Protein AF-A0A843JMD8-F1 (afdb_monomer_lite)

Radius of gyration: 11.75 Å; chains: 1; bounding box: 29×23×30 Å

pLDDT: mean 78.12, std 12.58, range [42.09, 92.19]

Foldseek 3Di:
DDDDDPDDPADQQDFQQVRQLVVCVVVVNPPVCSVVVVVVVCVVVVNPVRRRPGPNPDDD

Sequence (60 aa):
IGIAQQHISLDTELTVRQNLKHHAIMHKIPSKDIDRIIDEKASILGLEDYMDRKVMNLSG

Secondary structure (DSSP, 8-state):
-----SS----TTSBHHHHHHHHHHHTT--HHHHHHHHHHHHHHHT-GGGTTSBGGGS--

Structure (mmCIF, N/CA/C/O backbone):
data_AF-A0A843JMD8-F1
#
_entry.id   AF-A0A843JMD8-F1
#
loop_
_atom_site.group_PDB
_atom_site.id
_atom_site.type_symbol
_atom_site.label_atom_id
_atom_site.label_alt_id
_atom_site.label_comp_id
_atom_site.label_asym_id
_atom_site.label_entity_id
_atom_site.label_seq_id
_atom_site.pdbx_PDB_ins_code
_atom_site.Cartn_x
_atom_site.C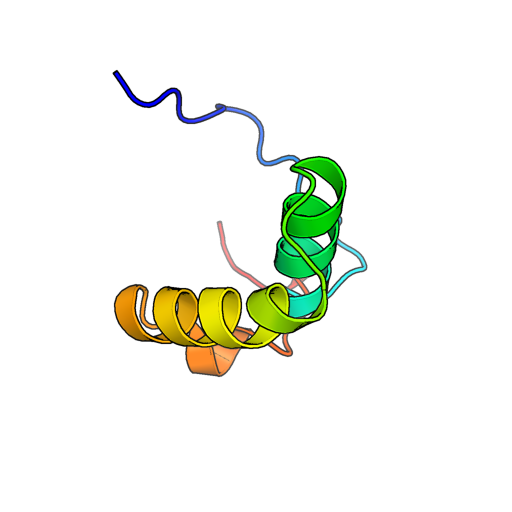artn_y
_atom_site.Cartn_z
_atom_site.occupancy
_atom_site.B_iso_or_equiv
_atom_site.auth_seq_id
_atom_site.auth_comp_id
_atom_site.auth_asym_id
_atom_site.auth_atom_id
_atom_site.pdbx_PDB_model_num
ATOM 1 N N . ILE A 1 1 ? 20.049 -10.461 8.147 1.00 42.09 1 ILE A N 1
ATOM 2 C CA . ILE A 1 1 ? 19.486 -9.925 9.409 1.00 42.09 1 ILE A CA 1
ATOM 3 C C . ILE A 1 1 ? 18.620 -8.735 9.022 1.00 42.09 1 ILE A C 1
ATOM 5 O O . ILE A 1 1 ? 19.161 -7.761 8.518 1.00 42.09 1 ILE A O 1
ATOM 9 N N . GLY A 1 2 ? 17.294 -8.866 9.108 1.00 56.81 2 GLY A N 1
ATOM 10 C CA . GLY A 1 2 ? 16.367 -7.769 8.818 1.00 56.81 2 GLY A CA 1
ATOM 11 C C . GLY A 1 2 ? 16.200 -6.908 10.064 1.00 56.81 2 GLY A C 1
ATOM 12 O O . GLY A 1 2 ? 15.870 -7.434 11.121 1.00 56.81 2 GLY A O 1
ATOM 13 N N . ILE A 1 3 ? 16.481 -5.612 9.959 1.00 64.94 3 ILE A N 1
ATOM 14 C CA . ILE A 1 3 ? 16.299 -4.662 11.059 1.00 64.94 3 ILE A CA 1
ATOM 15 C C . ILE A 1 3 ? 14.836 -4.206 11.032 1.00 64.94 3 ILE A C 1
ATOM 17 O O . ILE A 1 3 ? 14.432 -3.507 10.107 1.00 64.94 3 ILE A O 1
ATOM 21 N N . ALA A 1 4 ? 14.049 -4.596 12.035 1.00 58.72 4 ALA A N 1
ATOM 22 C CA . ALA A 1 4 ? 12.750 -3.987 12.309 1.00 58.72 4 ALA A CA 1
ATOM 23 C C . ALA A 1 4 ? 12.978 -2.742 13.181 1.00 58.72 4 ALA A C 1
ATOM 25 O O . ALA A 1 4 ? 13.533 -2.835 14.275 1.00 58.72 4 ALA A O 1
ATOM 26 N N . GLN A 1 5 ? 12.619 -1.564 12.672 1.00 53.53 5 GLN A N 1
ATOM 27 C CA . GLN A 1 5 ? 12.726 -0.305 13.414 1.00 53.53 5 GLN A CA 1
ATOM 28 C C . GLN A 1 5 ? 11.705 -0.302 14.567 1.00 53.53 5 GLN A C 1
ATOM 30 O O . GLN A 1 5 ? 10.531 -0.579 14.342 1.00 53.53 5 GLN A O 1
ATOM 35 N N . GLN A 1 6 ? 12.140 0.017 15.794 1.00 56.47 6 GLN A N 1
ATOM 36 C CA . GLN A 1 6 ? 11.260 0.084 16.976 1.00 56.47 6 GLN A CA 1
ATOM 37 C C . GLN A 1 6 ? 10.344 1.315 17.001 1.00 56.47 6 GLN A C 1
ATOM 39 O O . GLN A 1 6 ? 9.409 1.353 17.795 1.00 56.47 6 GLN A O 1
ATOM 44 N N . HIS A 1 7 ? 10.593 2.313 16.150 1.00 57.28 7 HIS A N 1
ATOM 45 C CA . HIS A 1 7 ? 9.706 3.457 16.005 1.00 57.28 7 HIS A CA 1
ATOM 46 C C . HIS A 1 7 ? 8.982 3.350 14.668 1.00 57.28 7 HIS A C 1
ATOM 48 O O . HIS A 1 7 ? 9.602 3.342 13.604 1.00 57.28 7 HIS A O 1
ATOM 54 N N . ILE A 1 8 ? 7.662 3.236 14.732 1.00 58.94 8 ILE A N 1
ATOM 55 C CA . ILE A 1 8 ? 6.799 3.218 13.562 1.00 58.94 8 ILE A CA 1
ATOM 56 C C . ILE A 1 8 ? 6.807 4.642 12.982 1.00 58.94 8 ILE A C 1
ATOM 58 O O . ILE A 1 8 ? 6.061 5.506 13.432 1.00 58.94 8 ILE A O 1
ATOM 62 N N . SER A 1 9 ? 7.681 4.922 12.011 1.00 63.62 9 SER A N 1
ATOM 63 C CA . SER A 1 9 ? 7.670 6.178 11.240 1.00 63.62 9 SER A CA 1
ATOM 64 C C . SER A 1 9 ? 6.550 6.159 10.196 1.00 63.62 9 SER A C 1
ATOM 66 O O . SER A 1 9 ? 6.807 6.293 9.002 1.00 63.62 9 SER A O 1
ATOM 68 N N . LEU A 1 10 ? 5.313 5.920 10.635 1.00 65.38 10 LEU A N 1
ATOM 69 C CA . LEU A 1 10 ? 4.148 6.057 9.773 1.00 65.38 10 LEU A CA 1
ATOM 70 C C . LEU A 1 10 ? 3.634 7.491 9.843 1.00 65.38 10 LEU A C 1
ATOM 72 O O . LEU A 1 10 ? 3.483 8.063 10.923 1.00 65.38 10 LEU A O 1
ATOM 76 N N . ASP A 1 11 ? 3.332 8.045 8.677 1.00 69.50 11 ASP A N 1
ATOM 77 C CA . ASP A 1 11 ? 2.604 9.294 8.566 1.00 69.50 11 ASP A CA 1
ATOM 78 C C . ASP A 1 11 ? 1.125 9.020 8.864 1.00 69.50 11 ASP A C 1
ATOM 80 O O . ASP A 1 11 ? 0.453 8.255 8.165 1.00 69.50 11 ASP A O 1
ATOM 84 N N . THR A 1 12 ? 0.631 9.597 9.955 1.00 69.69 12 THR A N 1
ATOM 85 C CA . THR A 1 12 ? -0.699 9.290 10.493 1.00 69.69 12 THR A CA 1
ATOM 86 C C . THR A 1 12 ? -1.832 9.929 9.689 1.00 69.69 12 THR A C 1
ATOM 88 O O . THR A 1 12 ? -2.977 9.474 9.789 1.00 69.69 12 THR A O 1
ATOM 91 N N . GLU A 1 13 ? -1.533 10.932 8.857 1.00 76.31 13 GLU A N 1
ATOM 92 C CA . GLU A 1 13 ? -2.522 11.595 8.002 1.00 76.31 13 GLU A CA 1
ATOM 93 C C . GLU A 1 13 ? -2.756 10.849 6.683 1.00 76.31 13 GLU A C 1
ATOM 95 O O . GLU A 1 13 ? -3.827 10.981 6.076 1.00 76.31 13 GLU A O 1
ATOM 100 N N . LEU A 1 14 ? -1.781 10.033 6.277 1.00 79.44 14 LEU A N 1
ATOM 101 C CA . LEU A 1 14 ? -1.800 9.234 5.059 1.00 79.44 14 LEU A CA 1
ATOM 102 C C . LEU A 1 14 ? -2.506 7.883 5.261 1.00 79.44 14 LEU A C 1
ATOM 104 O O . LEU A 1 14 ? -2.508 7.283 6.343 1.00 79.44 14 LEU A O 1
ATOM 108 N N . THR A 1 15 ? -3.092 7.360 4.182 1.00 86.31 15 THR A N 1
ATOM 109 C CA . THR A 1 15 ? -3.574 5.972 4.163 1.00 86.31 15 THR A CA 1
ATOM 110 C C . THR A 1 15 ? -2.409 4.986 4.214 1.00 86.31 15 THR A C 1
ATOM 112 O O . THR A 1 15 ? -1.257 5.334 3.927 1.00 86.31 15 THR A O 1
ATOM 115 N N . VAL A 1 16 ? -2.695 3.728 4.548 1.00 83.56 16 VAL A N 1
ATOM 116 C CA . VAL A 1 16 ? -1.700 2.642 4.499 1.00 83.56 16 VAL A CA 1
ATOM 117 C C . VAL A 1 16 ? -1.061 2.556 3.110 1.00 83.56 16 VAL A C 1
ATOM 119 O O . VAL A 1 16 ? 0.165 2.510 2.990 1.00 83.56 16 VAL A O 1
ATOM 122 N N . ARG A 1 17 ? -1.873 2.637 2.045 1.00 86.19 17 ARG A N 1
ATOM 123 C CA . ARG A 1 17 ? -1.389 2.656 0.656 1.00 86.19 17 ARG A CA 1
ATOM 124 C C . ARG A 1 17 ? -0.434 3.822 0.397 1.00 86.19 17 ARG A C 1
ATOM 126 O O . ARG A 1 17 ? 0.612 3.633 -0.220 1.00 86.19 17 ARG A O 1
ATOM 133 N N . GLN A 1 18 ? -0.776 5.023 0.856 1.00 84.88 18 GLN A N 1
ATOM 134 C CA . GLN A 1 18 ? 0.046 6.220 0.655 1.00 84.88 18 GLN A CA 1
ATOM 135 C C . GLN A 1 18 ? 1.370 6.149 1.425 1.00 84.88 18 GLN A C 1
ATOM 137 O O . GLN A 1 18 ? 2.410 6.477 0.854 1.00 84.88 18 GLN A O 1
ATOM 142 N N . ASN A 1 19 ? 1.357 5.643 2.661 1.00 85.00 19 ASN A N 1
ATOM 143 C CA . ASN A 1 19 ? 2.570 5.387 3.441 1.00 85.00 19 ASN A CA 1
ATOM 144 C C . ASN A 1 19 ? 3.509 4.406 2.729 1.00 85.00 19 ASN A C 1
ATOM 146 O O . ASN A 1 19 ? 4.700 4.679 2.566 1.00 85.00 19 ASN A O 1
ATOM 150 N N . LEU A 1 20 ? 2.966 3.286 2.245 1.00 85.06 20 LEU A N 1
ATOM 151 C CA . LEU A 1 20 ? 3.739 2.274 1.524 1.00 85.06 20 LEU A CA 1
ATOM 152 C C . LEU A 1 20 ? 4.319 2.823 0.213 1.00 85.06 20 LEU A C 1
ATOM 154 O O . LEU A 1 20 ? 5.484 2.562 -0.095 1.00 85.06 20 LEU A O 1
ATOM 158 N N . LYS A 1 21 ? 3.553 3.634 -0.530 1.00 87.56 21 LYS A N 1
ATOM 159 C CA . LYS A 1 21 ? 4.042 4.321 -1.737 1.00 87.56 21 LYS A CA 1
ATOM 160 C C . LYS A 1 21 ? 5.171 5.291 -1.417 1.00 87.56 21 LYS A C 1
ATOM 162 O O . LYS A 1 21 ? 6.198 5.268 -2.091 1.00 87.56 21 LYS A O 1
ATOM 167 N N . HIS A 1 22 ? 4.996 6.122 -0.394 1.00 85.31 22 HIS A N 1
ATOM 168 C CA . HIS A 1 22 ? 5.998 7.105 0.008 1.00 85.31 22 HIS A CA 1
ATOM 169 C C . HIS A 1 22 ? 7.314 6.418 0.394 1.00 85.31 22 HIS A C 1
ATOM 171 O O . HIS A 1 22 ? 8.381 6.780 -0.102 1.00 85.31 22 HIS A O 1
ATOM 177 N N . HIS A 1 23 ? 7.227 5.346 1.185 1.00 85.94 23 HIS A N 1
ATOM 178 C CA . HIS A 1 23 ? 8.373 4.514 1.532 1.00 85.94 23 HIS A CA 1
ATOM 179 C C . HIS A 1 23 ? 9.040 3.895 0.290 1.00 85.94 23 HIS A C 1
ATOM 181 O O . HIS A 1 23 ? 10.252 4.007 0.115 1.00 85.94 23 HIS A O 1
ATOM 187 N N . ALA A 1 24 ? 8.264 3.311 -0.627 1.00 86.81 24 ALA A N 1
ATOM 188 C CA . ALA A 1 24 ? 8.785 2.723 -1.861 1.00 86.81 24 ALA A CA 1
ATOM 189 C C . ALA A 1 24 ? 9.532 3.741 -2.749 1.00 86.81 24 ALA A C 1
ATOM 191 O O . ALA A 1 24 ? 10.595 3.424 -3.290 1.00 86.81 24 ALA A O 1
ATOM 192 N N . ILE A 1 25 ? 9.023 4.975 -2.852 1.00 87.31 25 ILE A N 1
ATOM 193 C CA . ILE A 1 25 ? 9.663 6.067 -3.603 1.00 87.31 25 ILE A CA 1
ATOM 194 C C . ILE A 1 25 ? 10.996 6.464 -2.960 1.00 87.31 25 ILE A C 1
ATOM 196 O O . ILE A 1 25 ? 11.999 6.585 -3.667 1.00 87.31 25 ILE A O 1
ATOM 200 N N . MET A 1 26 ? 11.045 6.610 -1.630 1.00 87.12 26 MET A N 1
ATOM 201 C CA . MET A 1 26 ? 12.296 6.902 -0.911 1.00 87.12 26 MET A CA 1
ATOM 202 C C . MET A 1 26 ? 13.360 5.819 -1.142 1.00 87.12 26 MET A C 1
ATOM 204 O O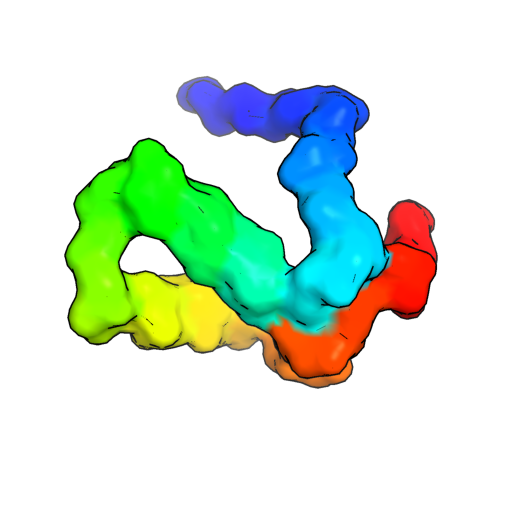 . MET A 1 26 ? 14.550 6.119 -1.243 1.00 87.12 26 MET A O 1
ATOM 208 N N . HIS A 1 27 ? 12.927 4.569 -1.315 1.00 87.31 27 HIS A N 1
ATOM 209 C CA . HIS A 1 27 ? 13.784 3.430 -1.646 1.00 87.31 27 HIS A CA 1
ATOM 210 C C . HIS A 1 27 ? 14.048 3.244 -3.152 1.00 87.31 27 HIS A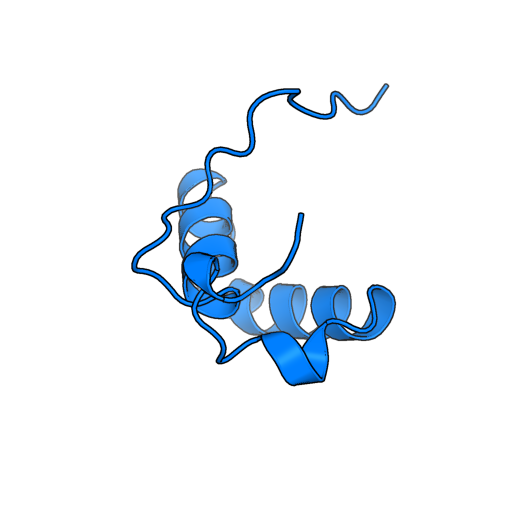 C 1
ATOM 212 O O . HIS A 1 27 ? 14.624 2.229 -3.547 1.00 87.31 27 HIS A O 1
ATOM 218 N N . LYS A 1 28 ? 13.699 4.228 -3.995 1.00 89.06 28 LYS A N 1
ATOM 219 C CA . LYS A 1 28 ? 13.943 4.240 -5.451 1.00 89.06 28 LYS A CA 1
ATOM 220 C C . LYS A 1 28 ? 13.290 3.075 -6.207 1.00 89.06 28 LYS A C 1
ATOM 222 O O . LYS A 1 28 ? 13.786 2.666 -7.257 1.00 89.06 28 LYS A O 1
ATOM 227 N N . ILE A 1 29 ? 12.175 2.547 -5.701 1.00 87.75 29 ILE A N 1
ATOM 228 C CA . ILE A 1 29 ? 11.377 1.568 -6.444 1.00 87.75 29 ILE A CA 1
ATOM 229 C C . ILE A 1 29 ? 10.730 2.292 -7.640 1.00 87.75 29 ILE A C 1
ATOM 231 O O . ILE A 1 29 ? 10.136 3.355 -7.447 1.00 87.75 29 ILE A O 1
ATOM 235 N N . PRO A 1 30 ? 10.833 1.768 -8.876 1.00 89.12 30 PRO A N 1
ATOM 236 C CA . PRO A 1 30 ? 10.209 2.391 -10.040 1.00 89.12 30 PRO A CA 1
ATOM 237 C C . PRO A 1 30 ? 8.693 2.508 -9.867 1.00 89.12 30 PRO A C 1
ATOM 239 O O . PRO A 1 30 ? 8.034 1.511 -9.588 1.00 89.12 30 PRO A O 1
ATOM 242 N N . SER A 1 31 ? 8.118 3.692 -10.105 1.00 83.75 31 SER A N 1
ATOM 243 C CA . SER A 1 31 ? 6.686 3.956 -9.874 1.00 83.75 31 SER A CA 1
ATOM 244 C C . SER A 1 31 ? 5.743 2.981 -10.581 1.00 83.75 31 SER A C 1
ATOM 246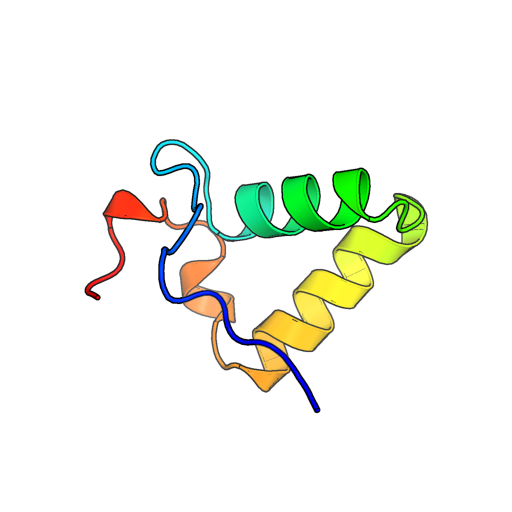 O O . SER A 1 31 ? 4.685 2.670 -10.047 1.00 83.75 31 SER A O 1
ATOM 248 N N . LYS A 1 32 ? 6.150 2.456 -11.745 1.00 89.94 32 LYS A N 1
ATOM 249 C CA . LYS A 1 32 ? 5.409 1.432 -12.503 1.00 89.94 32 LYS A CA 1
ATOM 250 C C . LYS A 1 32 ? 5.240 0.105 -11.748 1.00 89.94 32 LYS A C 1
ATOM 252 O O . LYS A 1 32 ? 4.308 -0.635 -12.029 1.00 89.94 32 LYS A O 1
ATOM 257 N N . ASP A 1 33 ? 6.149 -0.193 -10.821 1.00 90.44 33 ASP A N 1
ATOM 258 C CA . ASP A 1 33 ? 6.200 -1.450 -10.073 1.00 90.44 33 ASP A CA 1
ATOM 259 C C . ASP A 1 33 ? 5.637 -1.296 -8.653 1.00 90.44 33 ASP A C 1
ATOM 261 O O . ASP A 1 33 ? 5.291 -2.293 -8.023 1.00 90.44 33 ASP A O 1
ATOM 265 N N . ILE A 1 34 ? 5.524 -0.060 -8.148 1.00 89.69 34 ILE A N 1
ATOM 266 C CA . ILE A 1 34 ? 5.111 0.223 -6.767 1.00 89.69 34 ILE A CA 1
ATOM 267 C C . ILE A 1 34 ? 3.718 -0.337 -6.475 1.00 89.69 34 ILE A C 1
ATOM 269 O O . ILE A 1 34 ? 3.558 -1.031 -5.478 1.00 89.69 34 ILE A O 1
ATOM 273 N N . ASP A 1 35 ? 2.729 -0.061 -7.329 1.00 89.19 35 ASP A N 1
ATOM 274 C CA . ASP A 1 35 ? 1.350 -0.509 -7.096 1.00 89.19 35 ASP A CA 1
ATOM 275 C C . ASP A 1 35 ? 1.250 -2.035 -7.042 1.00 89.19 35 ASP A C 1
ATOM 277 O O . ASP A 1 35 ? 0.731 -2.579 -6.071 1.00 89.19 35 ASP A O 1
ATOM 281 N N . ARG A 1 36 ? 1.876 -2.728 -8.001 1.00 92.19 36 ARG A N 1
ATOM 282 C CA . ARG A 1 36 ? 1.924 -4.195 -8.025 1.00 92.19 36 ARG A CA 1
ATOM 283 C C . ARG A 1 36 ? 2.571 -4.769 -6.763 1.00 92.19 36 ARG A C 1
ATOM 285 O O . ARG A 1 36 ? 2.026 -5.684 -6.159 1.00 92.19 36 ARG A O 1
ATOM 292 N N . ILE A 1 37 ? 3.725 -4.234 -6.355 1.00 88.00 37 ILE A N 1
ATOM 293 C CA . ILE A 1 37 ? 4.452 -4.714 -5.168 1.00 88.00 37 ILE A CA 1
ATOM 294 C C . ILE A 1 37 ? 3.637 -4.474 -3.895 1.00 88.00 37 ILE A C 1
ATOM 296 O O . ILE A 1 37 ? 3.649 -5.305 -2.987 1.00 88.00 37 ILE A O 1
ATOM 300 N N . ILE A 1 38 ? 2.966 -3.327 -3.804 1.00 89.31 38 ILE A N 1
ATOM 301 C CA . ILE A 1 38 ? 2.129 -2.984 -2.658 1.00 89.31 38 ILE A CA 1
ATOM 302 C C . ILE A 1 38 ? 0.935 -3.928 -2.570 1.00 89.31 38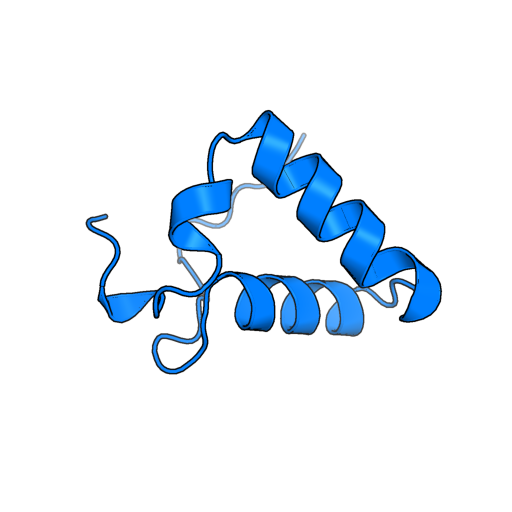 ILE A C 1
ATOM 304 O O . ILE A 1 38 ? 0.689 -4.450 -1.488 1.00 89.31 38 ILE A O 1
ATOM 308 N N . ASP A 1 39 ? 0.241 -4.181 -3.678 1.00 88.44 39 ASP A N 1
ATOM 309 C CA . ASP A 1 39 ? -0.925 -5.066 -3.694 1.00 88.44 39 ASP A CA 1
ATOM 310 C C . ASP A 1 39 ? -0.523 -6.524 -3.395 1.00 88.44 39 ASP A C 1
ATOM 312 O O . ASP A 1 39 ? -1.140 -7.169 -2.549 1.00 88.44 39 ASP A O 1
ATOM 316 N N . GLU A 1 40 ? 0.582 -7.021 -3.971 1.00 89.75 40 GLU A N 1
ATOM 317 C CA . GLU A 1 40 ? 1.129 -8.353 -3.655 1.00 89.75 40 GLU A CA 1
ATOM 318 C C . GLU A 1 40 ? 1.453 -8.497 -2.160 1.00 89.75 40 GLU A C 1
ATOM 320 O O . GLU A 1 40 ? 1.097 -9.490 -1.523 1.00 89.75 40 GLU A O 1
ATOM 325 N N . LYS A 1 41 ? 2.112 -7.494 -1.566 1.00 85.50 41 LYS A N 1
ATOM 326 C CA . LYS A 1 41 ? 2.462 -7.518 -0.139 1.00 85.50 41 LYS A CA 1
ATOM 327 C C . LYS A 1 41 ? 1.247 -7.352 0.764 1.00 85.50 41 LYS A C 1
ATOM 329 O O . LYS A 1 41 ? 1.197 -7.996 1.810 1.00 85.50 41 LYS A O 1
ATOM 334 N N . ALA A 1 42 ? 0.291 -6.508 0.383 1.00 87.25 42 ALA A N 1
ATOM 335 C CA . ALA A 1 42 ? -0.950 -6.328 1.123 1.00 87.25 42 ALA A CA 1
ATOM 336 C C . ALA A 1 42 ? -1.744 -7.637 1.176 1.00 87.25 42 ALA A C 1
ATOM 338 O O . ALA A 1 42 ? -2.226 -7.997 2.247 1.00 87.25 42 ALA A O 1
ATOM 339 N N . SER A 1 43 ? -1.781 -8.383 0.070 1.00 86.75 43 SER A N 1
ATOM 340 C CA . SER A 1 43 ? -2.419 -9.698 -0.001 1.00 86.75 43 SER A CA 1
ATOM 341 C C . SER A 1 43 ? -1.752 -10.721 0.917 1.00 86.75 43 SER A C 1
ATOM 343 O O . SER A 1 43 ? -2.410 -11.361 1.735 1.00 86.75 43 SER A O 1
ATOM 345 N N . ILE A 1 44 ? -0.418 -10.804 0.875 1.00 86.25 44 ILE A N 1
ATOM 346 C CA . ILE A 1 44 ? 0.356 -11.722 1.729 1.00 86.25 44 ILE A CA 1
ATOM 347 C C . ILE A 1 44 ? 0.153 -11.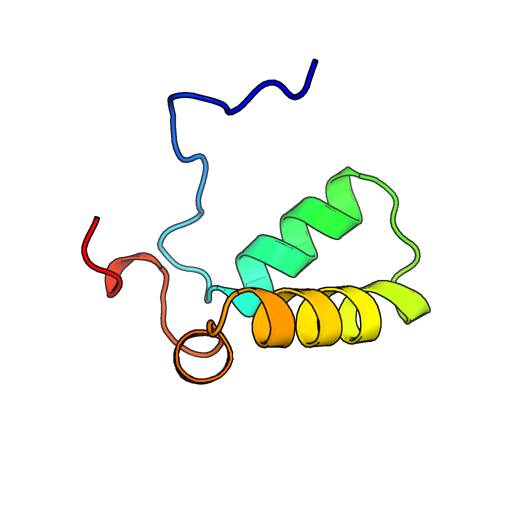423 3.223 1.00 86.25 44 ILE A C 1
ATOM 349 O O . ILE A 1 44 ? 0.134 -12.339 4.042 1.00 86.25 44 ILE A O 1
ATOM 353 N N . LEU A 1 45 ? 0.023 -10.146 3.585 1.00 83.88 45 LEU A N 1
ATOM 354 C CA . LEU A 1 45 ? -0.126 -9.702 4.971 1.00 83.88 45 LEU A CA 1
ATOM 355 C C . LEU A 1 45 ? -1.592 -9.623 5.432 1.00 83.88 45 LEU A C 1
ATOM 357 O O . LEU A 1 45 ? -1.831 -9.304 6.595 1.00 83.88 45 LEU A O 1
ATOM 361 N N . GLY A 1 46 ? -2.565 -9.884 4.549 1.00 85.12 46 GLY A N 1
ATOM 362 C CA . GLY A 1 46 ? -3.993 -9.740 4.851 1.00 85.12 46 GLY A CA 1
ATOM 363 C C . GLY A 1 46 ? -4.412 -8.295 5.154 1.00 85.12 46 GLY A C 1
ATOM 364 O O . GLY A 1 46 ? -5.325 -8.062 5.942 1.00 85.12 46 GLY A O 1
ATOM 365 N N . LEU A 1 47 ? -3.718 -7.314 4.570 1.00 83.06 47 LEU A N 1
ATOM 366 C CA . LEU A 1 47 ? -3.926 -5.882 4.816 1.00 83.06 47 LEU A CA 1
ATOM 367 C C . LEU A 1 47 ? -4.833 -5.205 3.781 1.00 83.06 47 LEU A C 1
ATOM 369 O O . LEU A 1 47 ? -5.048 -3.998 3.874 1.00 83.06 47 LEU A O 1
ATOM 373 N N . GLU A 1 48 ? -5.364 -5.954 2.813 1.00 84.44 48 GLU A N 1
ATOM 374 C CA . GLU A 1 48 ? -6.183 -5.440 1.704 1.00 84.44 48 GLU A CA 1
ATOM 375 C C . GLU A 1 48 ? -7.334 -4.538 2.193 1.00 84.44 48 GLU A C 1
ATOM 377 O O . GLU A 1 48 ? -7.457 -3.400 1.740 1.00 84.44 48 GLU A O 1
ATOM 382 N N . ASP A 1 49 ? -8.077 -4.970 3.219 1.00 84.00 49 ASP A N 1
ATOM 383 C CA . ASP A 1 49 ? -9.217 -4.239 3.811 1.00 84.00 49 ASP A CA 1
ATOM 384 C C . ASP A 1 49 ? -8.840 -2.953 4.578 1.00 84.00 49 ASP A C 1
ATOM 386 O O . ASP A 1 49 ? -9.701 -2.173 5.017 1.00 84.00 49 ASP A O 1
ATOM 390 N N . TYR A 1 50 ? -7.542 -2.741 4.788 1.00 81.94 50 TYR A N 1
ATOM 391 C CA . TYR A 1 50 ? -6.983 -1.627 5.549 1.00 81.94 50 TYR A CA 1
ATOM 392 C C . TYR A 1 50 ? -6.233 -0.630 4.659 1.00 81.94 50 TYR A C 1
ATOM 394 O O . TYR A 1 50 ? -5.875 0.448 5.134 1.00 81.94 50 TYR A O 1
ATOM 402 N N . MET A 1 51 ? -6.040 -0.940 3.372 1.00 82.44 51 MET A N 1
ATOM 403 C CA . MET A 1 51 ? -5.232 -0.139 2.443 1.00 82.44 51 MET A CA 1
ATOM 404 C C . MET A 1 51 ? -5.717 1.305 2.292 1.00 82.44 51 MET A C 1
ATOM 406 O O . MET A 1 51 ? -4.899 2.225 2.173 1.00 82.44 51 MET A O 1
ATOM 410 N N . ASP A 1 52 ? -7.033 1.500 2.356 1.00 83.75 52 ASP A N 1
ATOM 411 C CA . ASP A 1 52 ? -7.686 2.804 2.214 1.00 83.75 52 ASP A CA 1
ATOM 412 C C . ASP A 1 52 ? -8.014 3.464 3.561 1.00 83.75 52 ASP A C 1
ATOM 414 O O . ASP A 1 52 ? -8.541 4.578 3.611 1.00 83.75 52 ASP A O 1
ATOM 418 N N . ARG A 1 53 ? -7.669 2.816 4.680 1.00 82.12 53 ARG A N 1
ATOM 419 C CA . ARG A 1 53 ? -7.818 3.405 6.012 1.00 82.12 53 ARG A CA 1
ATOM 420 C C . ARG A 1 53 ? -6.611 4.283 6.326 1.00 82.12 53 ARG A C 1
ATOM 422 O O . ARG A 1 53 ? -5.476 3.976 5.957 1.00 82.12 53 ARG A O 1
ATOM 429 N N . LYS A 1 54 ? -6.855 5.388 7.034 1.00 74.81 54 LYS A N 1
ATOM 430 C CA . LYS A 1 54 ? -5.780 6.187 7.634 1.00 74.81 54 LYS A CA 1
ATOM 431 C C . LYS A 1 54 ? -5.061 5.355 8.684 1.00 74.81 54 LYS A C 1
ATOM 433 O O . LYS A 1 54 ? -5.720 4.673 9.468 1.00 74.81 54 LYS A O 1
ATOM 438 N N . VAL A 1 55 ? -3.735 5.459 8.732 1.00 69.38 55 VAL A N 1
ATOM 439 C CA . VAL A 1 55 ? -2.925 4.720 9.711 1.00 69.38 55 VAL A CA 1
ATOM 440 C C . VAL A 1 55 ? -3.340 5.044 11.148 1.00 69.38 55 VAL A C 1
ATOM 442 O O . VAL A 1 55 ? -3.362 4.151 11.985 1.00 69.38 55 VAL A O 1
ATOM 445 N N . MET A 1 56 ? -3.762 6.284 11.420 1.00 64.81 56 MET A N 1
ATOM 446 C CA . MET A 1 56 ? -4.288 6.702 12.728 1.00 64.81 56 MET A CA 1
ATOM 447 C C . MET A 1 56 ? -5.480 5.859 13.222 1.00 64.81 56 MET A C 1
ATOM 449 O O . MET A 1 56 ? -5.723 5.786 14.421 1.00 64.81 56 MET A O 1
ATOM 453 N N . ASN A 1 57 ? -6.215 5.213 12.310 1.00 61.09 57 ASN A N 1
ATOM 454 C CA . ASN A 1 57 ? -7.381 4.386 12.625 1.00 61.09 57 ASN A CA 1
ATOM 455 C C . ASN A 1 57 ? -7.045 2.889 12.757 1.00 61.09 57 ASN A C 1
ATOM 457 O O . ASN A 1 57 ? -7.961 2.073 12.871 1.00 61.09 57 ASN A O 1
ATOM 461 N N . LEU A 1 58 ? -5.765 2.512 12.700 1.00 61.59 58 LEU A N 1
ATOM 462 C CA . LEU A 1 58 ? -5.316 1.151 12.975 1.00 61.59 58 LEU A CA 1
ATOM 463 C C . LEU A 1 58 ? -4.906 1.055 14.446 1.00 61.59 58 LEU A C 1
ATOM 465 O O . LEU A 1 58 ? -4.100 1.849 14.925 1.00 61.59 58 LEU A O 1
ATOM 469 N N . SER A 1 59 ? -5.484 0.096 15.172 1.00 56.53 59 SER A N 1
ATOM 470 C CA . SER A 1 59 ? -5.050 -0.232 16.532 1.00 56.53 59 SER A CA 1
ATOM 471 C C . SER A 1 59 ? -3.634 -0.812 16.494 1.00 56.53 59 SER A C 1
ATOM 473 O O . SER A 1 59 ? -3.369 -1.686 15.666 1.00 56.53 59 SER A O 1
ATOM 475 N N . GLY A 1 60 ? -2.754 -0.308 17.365 1.00 54.56 60 GLY A N 1
ATOM 476 C CA . GLY A 1 60 ? -1.378 -0.792 17.534 1.00 54.56 60 GLY A CA 1
ATOM 477 C C . GLY A 1 60 ? -1.279 -2.167 18.176 1.00 54.56 60 GLY A C 1
ATOM 478 O O . GLY A 1 60 ? -2.212 -2.537 18.926 1.00 54.56 60 GLY A O 1
#